Protein AF-A0A7S1FBL9-F1 (afdb_monomer_lite)

Secondary structure (DSSP, 8-state):
-----PPPHHHHHHHHHTSS---TT-----TTTS----SS-SEEEEEES-TTTHHHHHHHHTTEEEEEEE---HHHHHHHHHHHS----S-GGGS-GGGSPP-SEEEE----TTTSTTS---GGGSGGGGGGGGG-

InterPro domains:
  IPR001525 C-5 cytosine methyltransferase [PF00145] (43-135)
  IPR001525 C-5 cytosine methyltransferase [PS51679] (43-136)
  IPR001525 C-5 cytosine methyltransferase [TIGR00675] (45-134)
  IPR029063 S-adenosyl-L-methionine-dependent methyltransferase superfamily [G3DSA:3.40.50.150] (35-136)
  IPR029063 S-adenosyl-L-methionine-dependent methyltransferase superfamily [SSF53335] (40-135)
  IPR050750 Cytosine-specific C5-methyltransferase [PTHR46098] (42-135)

Structure (mmCIF, N/CA/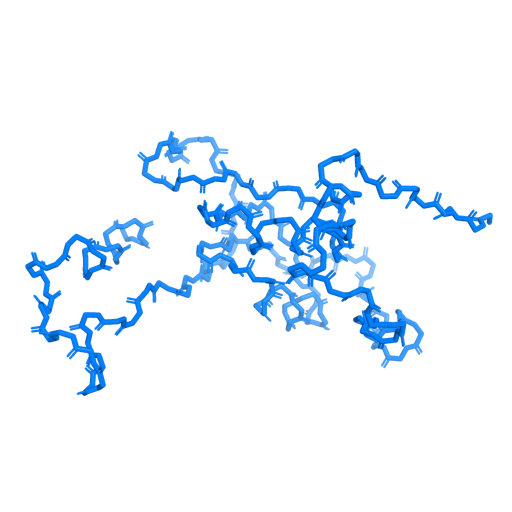C/O backbone):
data_AF-A0A7S1FBL9-F1
#
_entry.id   AF-A0A7S1FBL9-F1
#
loop_
_atom_site.group_PDB
_atom_site.id
_atom_site.type_symbol
_atom_site.label_atom_id
_atom_site.label_alt_id
_atom_site.label_comp_id
_atom_site.label_asym_id
_atom_site.label_entity_id
_atom_site.label_seq_id
_atom_site.pdbx_PDB_ins_code
_atom_site.Cartn_x
_atom_site.Cartn_y
_atom_site.Cartn_z
_atom_site.occupancy
_atom_site.B_iso_or_equiv
_atom_site.auth_seq_id
_atom_site.auth_comp_id
_atom_site.auth_asym_id
_atom_site.auth_atom_id
_atom_site.pdbx_PDB_model_num
ATOM 1 N N . MET A 1 1 ? -0.071 0.479 29.265 1.00 31.30 1 MET A N 1
ATOM 2 C CA . MET A 1 1 ? 1.125 -0.381 29.224 1.00 31.30 1 MET A CA 1
ATOM 3 C C . MET A 1 1 ? 1.834 -0.044 27.932 1.00 31.30 1 MET A C 1
ATOM 5 O O . MET A 1 1 ? 1.249 -0.247 26.878 1.00 31.30 1 MET A O 1
ATOM 9 N N . GLU A 1 2 ? 2.993 0.601 28.049 1.00 32.47 2 GLU A N 1
ATOM 10 C CA . GLU A 1 2 ? 3.899 0.945 26.949 1.00 32.47 2 GLU A CA 1
ATOM 11 C C . GLU A 1 2 ? 4.345 -0.368 26.287 1.00 32.47 2 GLU A C 1
ATOM 13 O O . GLU A 1 2 ? 4.992 -1.195 26.929 1.00 32.47 2 GLU A O 1
ATOM 18 N N . GLY A 1 3 ? 3.913 -0.617 25.054 1.00 32.19 3 GLY A N 1
ATOM 19 C CA . GLY A 1 3 ? 4.384 -1.751 24.269 1.00 32.19 3 GLY A CA 1
ATOM 20 C C . GLY A 1 3 ? 5.559 -1.304 23.419 1.00 32.19 3 GLY A C 1
ATOM 21 O O . GLY A 1 3 ? 5.348 -0.867 22.292 1.00 32.19 3 GLY A O 1
ATOM 22 N N . ASP A 1 4 ? 6.776 -1.390 23.959 1.00 44.50 4 ASP A N 1
ATOM 23 C CA . ASP A 1 4 ? 7.994 -1.387 23.148 1.00 44.50 4 ASP A CA 1
ATOM 24 C C . ASP A 1 4 ? 7.959 -2.643 22.274 1.00 44.50 4 ASP A C 1
ATOM 26 O O . ASP A 1 4 ? 8.315 -3.744 22.704 1.00 44.50 4 ASP A O 1
ATOM 30 N N . VAL A 1 5 ? 7.466 -2.497 21.047 1.00 46.12 5 VAL A N 1
ATOM 31 C CA . VAL A 1 5 ? 7.593 -3.546 20.040 1.00 46.12 5 VAL A CA 1
ATOM 32 C C . VAL A 1 5 ? 9.058 -3.534 19.621 1.00 46.12 5 VAL A C 1
ATOM 34 O O . VAL A 1 5 ? 9.497 -2.651 18.884 1.00 46.12 5 VAL A O 1
ATOM 37 N N . ALA A 1 6 ? 9.845 -4.456 20.178 1.00 45.00 6 ALA A N 1
ATOM 38 C CA . ALA A 1 6 ? 11.238 -4.622 19.791 1.00 45.00 6 ALA A CA 1
ATOM 39 C C . ALA A 1 6 ? 11.309 -4.810 18.262 1.00 45.00 6 ALA A C 1
ATOM 41 O O . ALA A 1 6 ? 10.542 -5.615 17.722 1.00 45.00 6 ALA A O 1
ATOM 42 N N . PRO A 1 7 ? 12.172 -4.064 17.549 1.00 56.03 7 PRO A N 1
ATOM 43 C CA . PRO A 1 7 ? 12.268 -4.185 16.104 1.00 56.03 7 PRO A CA 1
ATOM 44 C C . PRO A 1 7 ? 12.671 -5.611 15.714 1.00 56.03 7 PRO A C 1
ATOM 46 O O . PRO A 1 7 ? 13.481 -6.261 16.376 1.00 56.03 7 PRO A O 1
ATOM 49 N N . TRP A 1 8 ? 12.067 -6.096 14.632 1.00 50.97 8 TRP A N 1
ATOM 50 C CA . TRP A 1 8 ? 12.249 -7.448 14.113 1.00 50.97 8 TRP A CA 1
ATOM 51 C C . TRP A 1 8 ? 13.718 -7.699 13.723 1.00 50.97 8 TRP A C 1
ATOM 53 O O . TRP A 1 8 ? 14.405 -6.747 13.343 1.00 50.97 8 TRP A O 1
ATOM 63 N N . PRO A 1 9 ? 14.215 -8.951 13.747 1.00 60.12 9 PRO A N 1
ATOM 64 C CA . PRO A 1 9 ? 15.607 -9.274 13.409 1.00 60.12 9 PRO A CA 1
ATOM 65 C C . PRO A 1 9 ? 16.072 -8.738 12.044 1.00 60.12 9 PRO A C 1
ATOM 67 O O . PRO A 1 9 ? 17.233 -8.375 11.875 1.00 60.12 9 PRO A O 1
ATOM 70 N N . GLU A 1 10 ? 15.180 -8.670 11.061 1.00 55.91 10 GLU A N 1
ATOM 71 C CA . GLU A 1 10 ? 15.429 -8.141 9.719 1.00 55.91 10 GLU A CA 1
ATOM 72 C C . GLU A 1 10 ? 15.581 -6.616 9.717 1.00 55.91 10 GLU A C 1
ATOM 74 O O . GLU A 1 10 ? 16.440 -6.076 9.023 1.00 55.91 10 GLU A O 1
ATOM 79 N N . ILE A 1 11 ? 14.790 -5.926 10.538 1.00 60.12 11 ILE A N 1
ATOM 80 C CA . ILE A 1 11 ? 14.867 -4.474 10.731 1.00 60.12 11 ILE A CA 1
ATOM 81 C C . ILE A 1 11 ? 16.117 -4.133 11.535 1.00 60.12 11 ILE A C 1
ATOM 83 O O . ILE A 1 11 ? 16.813 -3.181 11.196 1.00 60.12 11 ILE A O 1
ATOM 87 N N . GLN A 1 12 ? 16.459 -4.949 12.535 1.00 67.06 12 GLN A N 1
ATOM 88 C CA . GLN A 1 12 ? 17.709 -4.810 13.272 1.00 67.06 12 GLN A CA 1
ATOM 89 C C . GLN A 1 12 ? 18.910 -4.939 12.329 1.00 67.06 12 GLN A C 1
ATOM 91 O O . GLN A 1 12 ? 19.786 -4.090 12.371 1.00 67.06 12 GLN A O 1
ATOM 96 N N . LYS A 1 13 ? 18.902 -5.891 11.384 1.00 64.88 13 LYS A N 1
ATOM 97 C CA . LYS A 1 13 ? 19.948 -5.986 10.347 1.00 64.88 13 LYS A CA 1
ATOM 98 C C . LYS A 1 13 ? 20.043 -4.729 9.473 1.00 64.88 13 LYS A C 1
ATOM 100 O O . LYS A 1 13 ? 21.150 -4.330 9.124 1.00 64.88 13 LYS A O 1
ATOM 105 N N . LEU A 1 14 ? 18.915 -4.108 9.118 1.00 53.62 14 LEU A N 1
ATOM 106 C CA . LEU A 1 14 ? 18.895 -2.857 8.346 1.00 53.62 14 LEU A CA 1
ATOM 107 C C . LEU A 1 14 ? 19.412 -1.666 9.168 1.00 53.62 14 LEU A C 1
ATOM 109 O O . LEU A 1 14 ? 20.194 -0.868 8.656 1.00 53.62 14 LEU A O 1
ATOM 113 N N . LEU A 1 15 ? 19.045 -1.579 10.448 1.00 57.09 15 LEU A N 1
ATOM 114 C CA . LEU A 1 15 ? 19.568 -0.575 11.379 1.00 57.09 15 LEU A CA 1
ATOM 115 C C . LEU A 1 15 ? 21.076 -0.762 11.622 1.00 57.09 15 LEU A C 1
ATOM 117 O O . LEU A 1 15 ? 21.829 0.209 11.610 1.00 57.09 15 LEU A O 1
ATOM 121 N N . ASP A 1 16 ? 21.524 -2.008 11.776 1.00 67.81 16 ASP A N 1
ATOM 122 C CA . ASP A 1 16 ? 22.925 -2.372 12.011 1.00 67.81 16 ASP A CA 1
ATOM 123 C C . ASP A 1 16 ? 23.802 -2.130 10.774 1.00 67.81 16 ASP A C 1
ATOM 125 O O . ASP A 1 16 ? 24.987 -1.826 10.906 1.00 67.81 16 ASP A O 1
ATOM 129 N N . SER A 1 17 ? 23.232 -2.246 9.568 1.00 64.50 17 SER A N 1
ATOM 130 C CA . SER A 1 17 ? 23.934 -1.970 8.305 1.00 64.50 17 SER A CA 1
ATOM 131 C C . SER A 1 17 ? 24.232 -0.483 8.080 1.00 64.50 17 SER A C 1
ATOM 133 O O . SER A 1 17 ? 25.095 -0.148 7.273 1.00 64.50 17 SER A O 1
ATOM 135 N N . GLY A 1 18 ? 23.535 0.412 8.791 1.00 48.38 18 GLY A N 1
ATOM 136 C CA . GLY A 1 18 ? 23.633 1.859 8.600 1.00 48.38 18 GLY A CA 1
ATOM 137 C C . GLY A 1 18 ? 22.902 2.389 7.360 1.00 48.38 18 GLY A C 1
ATOM 138 O O . GLY A 1 18 ? 22.838 3.605 7.184 1.00 48.38 18 GLY A O 1
ATOM 139 N N . ASP A 1 19 ? 22.306 1.514 6.544 1.00 42.09 19 ASP A N 1
ATOM 140 C CA . ASP A 1 19 ? 21.493 1.887 5.378 1.00 42.09 19 ASP A CA 1
ATOM 141 C C . ASP A 1 19 ? 20.197 2.613 5.786 1.00 42.09 19 ASP A C 1
ATOM 143 O O . ASP A 1 19 ? 19.636 3.396 5.018 1.00 42.09 19 ASP A O 1
ATOM 147 N N . VAL A 1 20 ? 19.725 2.374 7.015 1.00 44.53 20 VAL A N 1
ATOM 148 C CA . VAL A 1 20 ? 18.542 3.008 7.605 1.00 44.53 20 VAL A CA 1
ATOM 149 C C . VAL A 1 20 ? 18.891 3.508 9.004 1.00 44.53 20 VAL A C 1
ATOM 151 O O . VAL A 1 20 ? 19.438 2.775 9.820 1.00 44.53 20 VAL A O 1
ATOM 154 N N . THR A 1 21 ? 18.557 4.762 9.309 1.00 42.44 21 THR A N 1
ATOM 155 C CA . THR A 1 21 ? 18.727 5.336 10.652 1.00 42.44 21 THR A CA 1
ATOM 156 C C . THR A 1 21 ? 17.369 5.495 11.316 1.00 42.44 21 THR A C 1
ATOM 158 O O . THR A 1 21 ? 16.448 6.064 10.730 1.00 42.44 21 THR A O 1
ATOM 161 N N . TRP A 1 22 ? 17.243 5.052 12.567 1.00 49.78 22 TRP A N 1
ATOM 162 C CA . TRP A 1 22 ? 16.088 5.422 13.378 1.00 49.78 22 TRP A CA 1
ATOM 163 C C . TRP A 1 22 ? 16.160 6.931 13.668 1.00 49.78 22 TRP A C 1
ATOM 165 O O . TRP A 1 22 ? 17.089 7.385 14.326 1.00 49.78 22 TRP A O 1
ATOM 175 N N . VAL A 1 23 ? 15.210 7.712 13.147 1.00 48.53 23 VAL A N 1
ATOM 176 C CA . VAL A 1 23 ? 15.013 9.141 13.440 1.00 48.53 23 VAL A CA 1
ATOM 177 C C . VAL A 1 23 ? 14.017 9.318 14.594 1.00 48.53 23 VAL A C 1
ATOM 179 O O . VAL A 1 23 ? 12.815 9.396 14.332 1.00 48.53 23 VAL A O 1
ATOM 182 N N . PRO A 1 24 ? 14.455 9.442 15.862 1.00 37.94 24 PRO A N 1
ATOM 183 C CA . PRO A 1 24 ? 13.545 9.561 16.994 1.00 37.94 24 PRO A CA 1
ATOM 184 C C . PRO A 1 24 ? 12.629 10.769 16.788 1.00 37.94 24 PRO A C 1
ATOM 186 O O . PRO A 1 24 ? 13.082 11.910 16.828 1.00 37.94 24 PRO A O 1
ATOM 189 N N . GLY A 1 25 ? 11.342 10.528 16.533 1.00 42.59 25 GLY A N 1
ATOM 190 C CA . GLY A 1 25 ? 10.383 11.605 16.277 1.00 42.59 25 GLY A CA 1
ATOM 191 C C . GLY A 1 25 ? 9.812 11.700 14.863 1.00 42.59 25 GLY A C 1
ATOM 192 O O . GLY A 1 25 ? 8.925 12.532 14.682 1.00 42.59 25 GLY A O 1
ATOM 193 N N . LEU A 1 26 ? 10.159 10.815 13.914 1.00 42.78 26 LEU A N 1
ATOM 194 C CA . LEU A 1 26 ? 9.205 10.472 12.845 1.00 42.78 26 LEU A CA 1
ATOM 195 C C . LEU A 1 26 ? 8.080 9.632 13.468 1.00 42.78 26 LEU A C 1
ATOM 197 O O . LEU A 1 26 ? 7.961 8.430 13.274 1.00 42.78 26 LEU A O 1
ATOM 201 N N . ARG A 1 27 ? 7.307 10.279 14.337 1.00 40.56 27 ARG A N 1
ATOM 202 C CA . ARG A 1 27 ? 6.004 9.803 14.751 1.00 40.56 27 ARG A CA 1
ATOM 203 C C . ARG A 1 27 ? 5.063 10.382 13.711 1.00 40.56 27 ARG A C 1
ATOM 205 O O . ARG A 1 27 ? 4.960 11.607 13.613 1.00 40.56 27 ARG A O 1
ATOM 212 N N . VAL A 1 28 ? 4.334 9.528 12.999 1.00 44.53 28 VAL A N 1
ATOM 213 C CA . VAL A 1 28 ? 2.964 9.891 12.619 1.00 44.53 28 VAL A CA 1
ATOM 214 C C . VAL A 1 28 ? 2.371 10.593 13.845 1.00 44.53 28 VAL A C 1
ATOM 216 O O . VAL A 1 28 ? 2.515 10.030 14.940 1.00 44.53 28 VAL A O 1
ATOM 219 N N . PRO A 1 29 ? 1.884 11.847 13.740 1.00 36.31 29 PRO A N 1
ATOM 220 C CA . PRO A 1 29 ? 1.490 12.635 14.901 1.00 36.31 29 PRO A CA 1
ATOM 221 C C . PRO A 1 29 ? 0.729 11.739 15.872 1.00 36.31 29 PRO A C 1
ATOM 223 O O . PRO A 1 29 ? -0.211 11.064 15.450 1.00 36.31 29 PRO A O 1
ATOM 226 N N . ARG A 1 30 ? 1.192 11.660 17.139 1.00 39.84 30 ARG A N 1
ATOM 227 C CA . ARG A 1 30 ? 0.518 10.869 18.187 1.00 39.84 30 ARG A CA 1
ATOM 228 C C . ARG A 1 30 ? -0.979 11.106 18.010 1.00 39.84 30 ARG A C 1
ATOM 230 O O . ARG A 1 30 ? -1.362 12.261 17.833 1.00 39.84 30 ARG A O 1
ATOM 237 N N . GLN A 1 31 ? -1.804 10.065 18.104 1.00 44.19 31 GLN A N 1
ATOM 238 C CA . GLN A 1 31 ? -3.272 10.166 18.051 1.00 44.19 31 GLN A CA 1
ATOM 239 C C . GLN A 1 31 ? -3.847 11.330 18.892 1.00 44.19 31 GLN A C 1
ATOM 241 O O . GLN A 1 31 ? -4.942 11.786 18.624 1.00 44.19 31 GLN A O 1
ATOM 246 N N . SER A 1 32 ? -3.096 11.865 19.864 1.00 39.34 32 SER A N 1
ATOM 247 C CA . SER A 1 32 ? -3.404 13.089 20.614 1.00 39.34 32 SER A CA 1
ATOM 248 C C . SER A 1 32 ? -3.393 14.419 19.829 1.00 39.34 32 SER A C 1
ATOM 250 O O . SER A 1 32 ? -3.900 15.408 20.345 1.00 39.34 32 SER A O 1
ATOM 252 N N . SER A 1 33 ? -2.757 14.505 18.655 1.00 44.28 33 SER A N 1
ATOM 253 C CA . SER A 1 33 ? -2.697 15.715 17.803 1.00 44.28 33 SER A CA 1
ATOM 254 C C . SER A 1 33 ? -3.389 15.549 16.449 1.00 44.28 33 SER A C 1
ATOM 256 O O . SER A 1 33 ? -3.618 16.537 15.752 1.00 44.28 33 SER A O 1
ATOM 258 N N . LEU A 1 34 ? -3.728 14.316 16.080 1.00 45.38 34 LEU A N 1
ATOM 259 C CA . LEU A 1 34 ? -4.741 14.051 15.067 1.00 45.38 34 LEU A CA 1
ATOM 260 C C . LEU A 1 34 ? -6.103 14.162 15.759 1.00 45.38 34 LEU A C 1
ATOM 262 O O . LEU A 1 34 ? -6.220 13.841 16.939 1.00 45.38 34 LEU A O 1
ATOM 266 N N . LYS A 1 35 ? -7.134 14.661 15.070 1.00 41.81 35 LYS A N 1
ATOM 267 C CA . LYS A 1 35 ? -8.501 14.510 15.592 1.00 41.81 35 LYS A CA 1
ATOM 268 C C . LYS A 1 35 ? -8.726 13.021 15.861 1.00 41.81 35 LYS A C 1
ATOM 270 O O . LYS A 1 35 ? -8.254 12.210 15.067 1.00 41.81 35 LYS A O 1
ATOM 275 N N . GLU A 1 36 ? -9.392 12.688 16.970 1.00 50.25 36 GLU A N 1
ATOM 276 C CA . GLU A 1 36 ? -9.764 11.302 17.271 1.00 50.25 36 GLU A CA 1
ATOM 277 C C . GLU A 1 36 ? -10.320 10.655 16.001 1.00 50.25 36 GLU A C 1
ATOM 279 O O . GLU A 1 36 ? -11.237 11.203 15.380 1.00 50.25 36 GLU A O 1
ATOM 284 N N . VAL A 1 37 ? -9.721 9.530 15.596 1.00 48.97 37 VAL A N 1
ATOM 285 C CA . VAL A 1 37 ? -10.281 8.695 14.533 1.00 48.97 37 VAL A CA 1
ATOM 286 C C . VAL A 1 37 ? -11.713 8.391 14.972 1.00 48.97 37 VAL A C 1
ATOM 288 O O . VAL A 1 37 ? -11.891 7.918 16.101 1.00 48.97 37 VAL A O 1
ATOM 291 N N . PRO A 1 38 ? -12.736 8.719 14.162 1.00 50.78 38 PRO A N 1
ATOM 292 C CA . PRO A 1 38 ? -14.114 8.427 14.515 1.00 50.78 38 PRO A CA 1
ATOM 293 C C . PRO A 1 38 ? -14.217 6.968 14.959 1.00 50.78 38 PRO A C 1
ATOM 295 O O . PRO A 1 38 ? -13.674 6.086 14.300 1.00 50.78 38 PRO A O 1
ATOM 298 N N . ALA A 1 39 ? -14.916 6.702 16.066 1.00 56.16 39 ALA A N 1
ATOM 299 C CA . ALA A 1 39 ? -15.058 5.353 16.630 1.00 56.16 39 ALA A CA 1
ATOM 300 C C . ALA A 1 39 ? -15.689 4.330 15.657 1.00 56.16 39 ALA A C 1
ATOM 302 O O . ALA A 1 39 ? -15.771 3.144 15.966 1.00 56.16 39 ALA A O 1
ATOM 303 N N . GLN A 1 40 ? -16.144 4.796 14.493 1.00 59.44 40 GLN A N 1
ATOM 304 C CA . GLN A 1 40 ? -16.742 4.020 13.429 1.00 59.44 40 GLN A CA 1
ATOM 305 C C . GLN A 1 40 ? -16.175 4.510 12.092 1.00 59.44 40 GLN A C 1
ATOM 307 O O . GLN A 1 40 ? -16.282 5.699 11.775 1.00 59.44 40 GLN A O 1
ATOM 312 N N . SER A 1 41 ? -15.549 3.608 11.330 1.00 67.44 41 SER A N 1
ATOM 313 C CA . SER A 1 41 ? -15.032 3.932 10.000 1.00 67.44 41 SER A CA 1
ATOM 314 C C . SER A 1 41 ? -16.183 4.386 9.107 1.00 67.44 41 SER A C 1
ATOM 316 O O . SER A 1 41 ? -17.234 3.747 9.048 1.00 67.44 41 SER A O 1
ATOM 318 N N . SER A 1 42 ? -16.002 5.527 8.446 1.00 86.81 42 SER A N 1
ATOM 319 C CA . SER A 1 42 ? -17.013 6.082 7.537 1.00 86.81 42 SER A CA 1
ATOM 320 C C . SER A 1 42 ? -16.940 5.454 6.146 1.00 86.81 42 SER A C 1
ATOM 322 O O . SER A 1 42 ? -17.915 5.525 5.406 1.00 86.81 42 SER A O 1
ATOM 324 N N . PHE A 1 43 ? -15.792 4.863 5.808 1.00 93.75 43 PHE A N 1
ATOM 325 C CA . PHE A 1 43 ? -15.551 4.124 4.575 1.00 93.75 43 PHE A CA 1
ATOM 326 C C . PHE A 1 43 ? -14.351 3.178 4.752 1.00 93.75 43 PHE A C 1
ATOM 328 O O . PHE A 1 43 ? -13.480 3.426 5.598 1.00 93.75 43 PHE A O 1
ATOM 335 N N . SER A 1 44 ? -14.286 2.111 3.963 1.00 95.94 44 SER A N 1
ATOM 336 C CA . SER A 1 44 ? -13.100 1.262 3.817 1.00 95.94 44 SER A CA 1
ATOM 337 C C . SER A 1 44 ? -12.322 1.607 2.547 1.00 95.94 44 SER A C 1
ATOM 339 O O . SER A 1 44 ? -12.875 2.136 1.582 1.00 95.94 44 SER A O 1
ATOM 341 N N . PHE A 1 45 ? -11.019 1.331 2.533 1.00 96.06 45 PHE A N 1
ATOM 342 C CA . PHE A 1 45 ? -10.202 1.550 1.344 1.00 96.06 45 PHE A CA 1
ATOM 343 C C . PHE A 1 45 ? -9.154 0.464 1.110 1.00 96.06 45 PHE A C 1
ATOM 345 O O . PHE A 1 45 ? -8.690 -0.189 2.043 1.00 96.06 45 PHE A O 1
ATOM 352 N N . CYS A 1 46 ? -8.781 0.310 -0.155 1.00 95.50 46 CYS A N 1
ATOM 353 C CA . CYS A 1 46 ? -7.686 -0.523 -0.629 1.00 95.50 46 CYS A CA 1
ATOM 354 C C . CYS A 1 46 ? -6.573 0.384 -1.176 1.00 95.50 46 CYS A C 1
ATOM 356 O O . CYS A 1 46 ? -6.850 1.307 -1.945 1.00 95.50 46 CYS A O 1
ATOM 358 N N . GLU A 1 47 ? -5.330 0.151 -0.756 1.00 95.31 47 GLU A N 1
ATOM 359 C CA . GLU A 1 47 ? -4.160 0.963 -1.105 1.00 95.31 47 GLU A CA 1
ATOM 360 C C . GLU A 1 47 ? -3.135 0.149 -1.904 1.00 95.31 47 GLU A C 1
ATOM 362 O O . GLU A 1 47 ? -2.319 -0.600 -1.364 1.00 95.31 47 GLU A O 1
ATOM 367 N N . LEU A 1 48 ? -3.155 0.318 -3.223 1.00 94.88 48 LEU A N 1
ATOM 368 C CA . LEU A 1 48 ? -2.184 -0.279 -4.131 1.00 94.88 48 LEU A CA 1
ATOM 369 C C . LEU A 1 48 ? -0.970 0.637 -4.297 1.00 94.88 48 LEU A C 1
ATOM 371 O O . LEU A 1 48 ? -1.105 1.864 -4.376 1.00 94.88 48 LEU A O 1
ATOM 375 N N . PHE A 1 49 ? 0.216 0.038 -4.423 1.00 94.25 49 PHE A N 1
ATOM 376 C CA . PHE A 1 49 ? 1.484 0.776 -4.488 1.00 94.25 49 PHE A CA 1
ATOM 377 C C . PHE A 1 49 ? 1.643 1.686 -3.260 1.00 94.25 49 PHE A C 1
ATOM 379 O O . PHE A 1 49 ? 1.860 2.896 -3.376 1.00 94.25 49 PHE A O 1
ATOM 386 N N . ALA A 1 50 ? 1.439 1.100 -2.077 1.00 93.69 50 ALA A N 1
ATOM 387 C CA . ALA A 1 50 ? 1.290 1.823 -0.818 1.00 93.69 50 ALA A CA 1
ATOM 388 C C . ALA A 1 50 ? 2.538 2.632 -0.434 1.00 93.69 50 ALA A C 1
ATOM 390 O O . ALA A 1 50 ? 2.454 3.622 0.303 1.00 93.69 50 ALA A O 1
ATOM 391 N N . GLY A 1 51 ? 3.714 2.239 -0.927 1.00 93.50 51 GLY A N 1
ATOM 392 C CA . GLY A 1 51 ? 4.986 2.823 -0.550 1.00 93.50 51 GLY A CA 1
ATOM 393 C C . GLY A 1 51 ? 5.151 2.783 0.966 1.00 93.50 51 GLY A C 1
ATOM 394 O O . GLY A 1 51 ? 5.084 1.733 1.598 1.00 93.50 51 GLY A O 1
ATOM 395 N N . ILE A 1 52 ? 5.344 3.958 1.563 1.00 92.44 52 ILE A N 1
ATOM 396 C CA . ILE A 1 52 ? 5.459 4.123 3.019 1.00 92.44 52 ILE A CA 1
ATOM 397 C C . ILE A 1 52 ? 4.123 4.484 3.703 1.00 92.44 52 ILE A C 1
ATOM 399 O O . ILE A 1 52 ? 4.125 4.828 4.882 1.00 92.44 52 ILE A O 1
ATOM 403 N N . GLY A 1 53 ? 3.001 4.443 2.973 1.00 92.25 53 GLY A N 1
ATOM 404 C CA . GLY A 1 53 ? 1.639 4.675 3.478 1.00 92.25 53 GLY A CA 1
ATOM 405 C C . GLY A 1 53 ? 1.208 6.138 3.500 1.00 92.25 53 GLY A C 1
ATOM 406 O O . GLY A 1 53 ? 0.606 6.618 4.459 1.00 92.25 53 GLY A O 1
ATOM 407 N N . GLY A 1 54 ? 1.538 6.884 2.445 1.00 91.25 54 GLY A N 1
ATOM 408 C CA . GLY A 1 54 ? 1.151 8.291 2.327 1.00 91.25 54 GLY A CA 1
ATOM 409 C C . GLY A 1 54 ? -0.366 8.497 2.231 1.00 91.25 54 GLY A C 1
ATOM 410 O O . GLY A 1 54 ? -0.887 9.420 2.864 1.00 91.25 54 GLY A O 1
ATOM 411 N N . PHE A 1 55 ? -1.083 7.644 1.483 1.00 93.06 55 PHE A N 1
ATOM 412 C CA . PHE A 1 55 ? -2.545 7.730 1.406 1.00 93.06 55 PHE A CA 1
ATOM 413 C C . PHE A 1 55 ? -3.183 7.286 2.719 1.00 93.06 55 PHE A C 1
ATOM 415 O O . PHE A 1 55 ? -4.046 8.014 3.215 1.00 93.06 55 PHE A O 1
ATOM 422 N N . ARG A 1 56 ? -2.709 6.180 3.319 1.00 92.62 56 ARG A N 1
ATOM 423 C CA . ARG A 1 56 ? -3.134 5.714 4.653 1.00 92.62 56 ARG A CA 1
ATOM 424 C C . ARG A 1 56 ? -3.192 6.847 5.671 1.00 92.62 56 ARG A C 1
ATOM 426 O O . ARG A 1 56 ? -4.237 7.071 6.273 1.00 92.62 56 ARG A O 1
ATOM 433 N N . LEU A 1 57 ? -2.116 7.630 5.791 1.00 88.62 57 LEU A N 1
ATOM 434 C CA . LEU A 1 57 ? -2.051 8.762 6.725 1.00 88.62 57 LEU A CA 1
ATOM 435 C C . LEU A 1 57 ? -3.162 9.793 6.521 1.00 88.62 57 LEU A C 1
ATOM 437 O O . LEU A 1 57 ? -3.721 10.299 7.492 1.00 88.62 57 LEU A O 1
ATOM 441 N N . GLY A 1 58 ? -3.460 10.141 5.270 1.00 85.19 58 GLY A N 1
ATOM 442 C CA . GLY A 1 58 ? -4.515 11.100 4.960 1.00 85.19 58 GLY A CA 1
ATOM 443 C C . GLY A 1 58 ? -5.908 10.525 5.210 1.00 85.19 58 GLY A C 1
ATOM 444 O O . GLY A 1 58 ? -6.754 11.195 5.800 1.00 85.19 58 GLY A O 1
ATOM 445 N N . LEU A 1 59 ? -6.138 9.285 4.776 1.00 88.88 59 LEU A N 1
ATOM 446 C CA . LEU A 1 59 ? -7.446 8.634 4.831 1.00 88.88 59 LEU A CA 1
ATOM 447 C C . LEU A 1 59 ? -7.842 8.235 6.254 1.00 88.88 59 LEU A C 1
ATOM 449 O O . LEU A 1 59 ? -9.001 8.424 6.619 1.00 88.88 59 LEU A O 1
ATOM 453 N N . ASP A 1 60 ? -6.898 7.796 7.087 1.00 85.56 60 ASP A N 1
ATOM 454 C CA . ASP A 1 60 ? -7.161 7.478 8.496 1.00 85.56 60 ASP A CA 1
ATOM 455 C C . ASP A 1 60 ? -7.694 8.698 9.260 1.00 85.56 60 ASP A C 1
ATOM 457 O O . ASP A 1 60 ? -8.656 8.602 10.023 1.00 85.56 60 ASP A O 1
ATOM 461 N N . VAL A 1 61 ? -7.129 9.884 9.003 1.00 83.69 61 VAL A N 1
ATOM 462 C CA . VAL A 1 61 ? -7.581 11.149 9.614 1.00 83.69 61 VAL A CA 1
ATOM 463 C C . VAL A 1 61 ? -8.989 11.542 9.152 1.00 83.69 61 VAL A C 1
ATOM 465 O O . VAL A 1 61 ? -9.702 12.249 9.866 1.00 83.69 61 VAL A O 1
ATOM 468 N N . LEU A 1 62 ? -9.408 11.076 7.976 1.00 85.69 62 LEU A N 1
ATOM 469 C CA . LEU A 1 62 ? -10.754 11.277 7.436 1.00 85.69 62 LEU A CA 1
ATOM 470 C C . LEU A 1 62 ? -11.750 10.197 7.896 1.00 85.69 62 LEU A C 1
ATOM 472 O O . LEU A 1 62 ? -12.911 10.239 7.491 1.00 85.69 62 LEU A O 1
ATOM 476 N N . GLY A 1 63 ? -11.328 9.260 8.753 1.00 85.31 63 GLY A N 1
ATOM 477 C CA . GLY A 1 63 ? -12.161 8.155 9.233 1.00 85.31 63 GLY A CA 1
ATOM 478 C C . GLY A 1 63 ? -12.242 6.971 8.269 1.00 85.31 63 GLY A C 1
ATOM 479 O O . GLY A 1 63 ? -13.200 6.199 8.343 1.00 85.31 63 GLY A O 1
ATOM 480 N N . GLY A 1 64 ? -11.272 6.843 7.363 1.00 90.12 64 GLY A N 1
ATOM 481 C CA . GLY A 1 64 ? -11.104 5.680 6.504 1.00 90.12 64 GLY A CA 1
ATOM 482 C C . GLY A 1 64 ? -10.479 4.501 7.247 1.00 90.12 64 GLY A C 1
ATOM 483 O O . GLY A 1 64 ? -9.720 4.676 8.199 1.00 90.12 64 GLY A O 1
ATOM 484 N N . HIS A 1 65 ? -10.779 3.290 6.787 1.00 92.06 65 HIS A N 1
ATOM 485 C CA . HIS A 1 65 ? -10.146 2.064 7.264 1.00 92.06 65 HIS A CA 1
ATOM 486 C C . HIS A 1 65 ? -9.556 1.270 6.094 1.00 92.06 65 HIS A C 1
ATOM 488 O O . HIS A 1 65 ? -10.293 0.745 5.264 1.00 92.06 65 HIS A O 1
ATOM 494 N N . CYS A 1 66 ? -8.229 1.189 6.023 1.00 94.06 66 CYS A N 1
ATOM 495 C CA . CYS A 1 66 ? -7.522 0.319 5.093 1.00 94.06 66 CYS A CA 1
ATOM 496 C C . CYS A 1 66 ? -7.875 -1.132 5.399 1.00 94.06 66 CYS A C 1
ATOM 498 O O . CYS A 1 66 ? -7.662 -1.591 6.522 1.00 94.06 66 CYS A O 1
ATOM 500 N N . VAL A 1 67 ? -8.418 -1.820 4.401 1.00 95.06 67 VAL A N 1
ATOM 501 C CA . VAL A 1 67 ? -8.725 -3.255 4.450 1.00 95.06 67 VAL A CA 1
ATOM 502 C C . VAL A 1 67 ? -7.708 -4.082 3.668 1.00 95.06 67 VAL A C 1
ATOM 504 O O . VAL A 1 67 ? -7.631 -5.293 3.857 1.00 95.06 67 VAL A O 1
ATOM 507 N N . PHE A 1 68 ? -6.922 -3.437 2.803 1.00 95.44 68 PHE A N 1
ATOM 508 C CA . PHE A 1 68 ? -5.883 -4.074 2.006 1.00 95.44 68 PHE A CA 1
ATOM 509 C C . PHE A 1 68 ? -4.827 -3.057 1.579 1.00 95.44 68 PHE A C 1
ATOM 511 O O . PHE A 1 68 ? -5.168 -1.962 1.133 1.00 95.44 68 PHE A O 1
ATOM 518 N N . ALA A 1 69 ? -3.554 -3.442 1.649 1.00 95.88 69 ALA A N 1
ATOM 519 C CA . ALA A 1 69 ? -2.449 -2.669 1.099 1.00 95.88 69 ALA A CA 1
ATOM 520 C C . ALA A 1 69 ? -1.473 -3.582 0.349 1.00 95.88 69 ALA A C 1
ATOM 522 O O . ALA A 1 69 ? -1.179 -4.683 0.814 1.00 95.88 69 ALA A O 1
ATOM 523 N N . SER A 1 70 ? -0.918 -3.112 -0.769 1.00 95.69 70 SER A N 1
ATOM 524 C CA . SER A 1 70 ? 0.114 -3.821 -1.540 1.00 95.69 70 SER A CA 1
ATOM 525 C C . SER A 1 70 ? 1.320 -2.919 -1.800 1.00 95.69 70 SER A C 1
ATOM 527 O O . SER A 1 70 ? 1.180 -1.766 -2.209 1.00 95.69 70 SER A O 1
ATOM 529 N N . GLU A 1 71 ? 2.514 -3.459 -1.552 1.00 94.81 71 GLU A N 1
ATOM 530 C CA . GLU A 1 71 ? 3.796 -2.808 -1.813 1.00 94.81 71 GLU A CA 1
ATOM 531 C C . GLU A 1 71 ? 4.86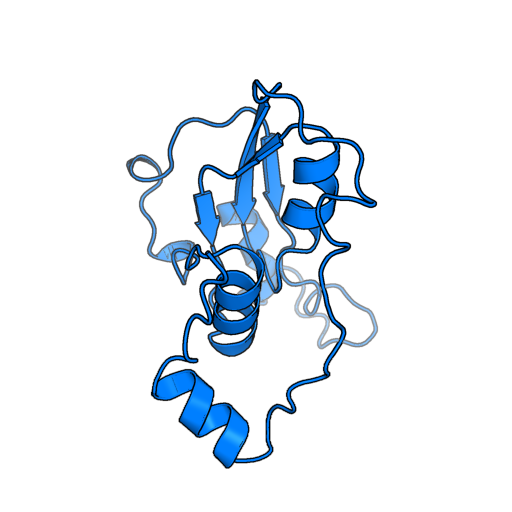9 -3.872 -2.065 1.00 94.81 71 GLU A C 1
ATOM 533 O O . GLU A 1 71 ? 5.076 -4.757 -1.234 1.00 94.81 71 GLU A O 1
ATOM 538 N N . ILE A 1 72 ? 5.556 -3.772 -3.203 1.00 93.25 72 ILE A N 1
ATOM 539 C CA . ILE A 1 72 ? 6.561 -4.746 -3.649 1.00 93.25 72 ILE A CA 1
ATOM 540 C C . ILE A 1 72 ? 7.961 -4.436 -3.099 1.00 93.25 72 ILE A C 1
ATOM 542 O O . ILE A 1 72 ? 8.771 -5.344 -2.892 1.00 93.25 72 ILE A O 1
ATOM 546 N N . ASP A 1 73 ? 8.279 -3.163 -2.849 1.00 91.19 73 ASP A N 1
ATOM 547 C CA . ASP A 1 73 ? 9.564 -2.769 -2.292 1.00 91.19 73 ASP A CA 1
ATOM 548 C C . ASP A 1 73 ? 9.632 -3.114 -0.802 1.00 91.19 73 ASP A C 1
ATOM 550 O O . ASP A 1 73 ? 8.936 -2.560 0.049 1.00 91.19 73 ASP A O 1
ATOM 554 N N . LYS A 1 74 ? 10.550 -4.021 -0.470 1.00 89.62 74 LYS A N 1
ATOM 555 C CA . LYS A 1 74 ? 10.749 -4.520 0.895 1.00 89.62 74 LYS A CA 1
ATOM 556 C C . LYS A 1 74 ? 11.064 -3.425 1.924 1.00 89.62 74 LYS A C 1
ATOM 558 O O . LYS A 1 74 ? 10.751 -3.601 3.099 1.00 89.62 74 LYS A O 1
ATOM 563 N N . HIS A 1 75 ? 11.716 -2.328 1.527 1.00 86.19 75 HIS A N 1
ATOM 564 C CA . HIS A 1 75 ? 12.091 -1.257 2.453 1.00 86.19 75 HIS A CA 1
ATOM 565 C C . HIS A 1 75 ? 10.898 -0.338 2.728 1.00 86.19 75 HIS A C 1
ATOM 567 O O . HIS A 1 75 ? 10.658 0.042 3.879 1.00 86.19 75 HIS A O 1
ATOM 573 N N . ALA A 1 76 ? 10.124 -0.032 1.688 1.00 88.25 76 ALA A N 1
ATOM 574 C CA . ALA A 1 76 ? 8.866 0.684 1.792 1.00 88.25 76 ALA A CA 1
ATOM 575 C C . ALA A 1 76 ? 7.848 -0.114 2.621 1.00 88.25 76 ALA A C 1
ATOM 577 O O . ALA A 1 76 ? 7.347 0.409 3.614 1.00 88.25 76 ALA A O 1
ATOM 578 N N . ALA A 1 77 ? 7.665 -1.405 2.324 1.00 87.31 77 ALA A N 1
ATOM 579 C CA . ALA A 1 77 ? 6.794 -2.305 3.077 1.00 87.31 77 ALA A CA 1
ATOM 580 C C . ALA A 1 77 ? 7.207 -2.433 4.554 1.00 87.31 77 ALA A C 1
ATOM 582 O O . ALA A 1 77 ? 6.356 -2.379 5.440 1.00 87.31 77 ALA A O 1
ATOM 583 N N . ALA A 1 78 ? 8.510 -2.533 4.850 1.00 83.19 78 ALA A N 1
ATOM 584 C CA . ALA A 1 78 ? 8.997 -2.532 6.231 1.00 83.19 78 ALA A CA 1
ATOM 585 C C . ALA A 1 78 ? 8.683 -1.209 6.948 1.00 83.19 78 ALA A C 1
ATOM 587 O O . ALA A 1 78 ? 8.269 -1.210 8.107 1.00 83.19 78 ALA A O 1
ATOM 588 N N . THR A 1 79 ? 8.842 -0.078 6.258 1.00 85.06 79 THR A N 1
ATOM 589 C CA . THR A 1 79 ? 8.483 1.241 6.796 1.00 85.06 79 THR A CA 1
ATOM 590 C C . THR A 1 79 ? 6.976 1.354 7.028 1.00 85.06 79 THR A C 1
ATOM 592 O O . THR A 1 79 ? 6.559 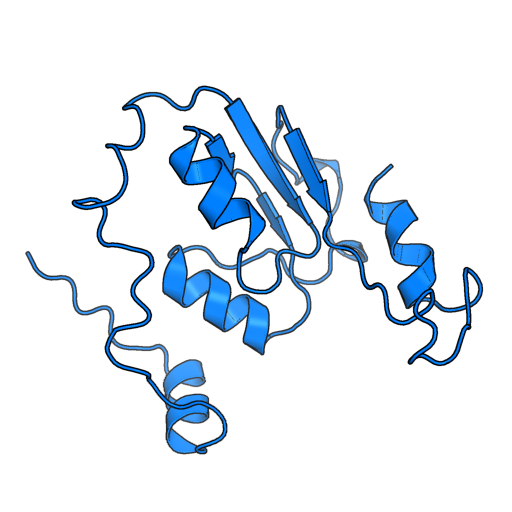1.859 8.068 1.00 85.06 79 THR A O 1
ATOM 595 N N . TYR A 1 80 ? 6.156 0.852 6.105 1.00 88.94 80 TYR A N 1
ATOM 596 C CA . TYR A 1 80 ? 4.703 0.791 6.243 1.00 88.94 80 TYR A CA 1
ATOM 597 C C . TYR A 1 80 ? 4.313 -0.027 7.487 1.00 88.94 80 TYR A C 1
ATOM 599 O O . TYR A 1 80 ? 3.635 0.483 8.379 1.00 88.94 80 TYR A O 1
ATOM 607 N N . ALA A 1 81 ? 4.841 -1.247 7.619 1.00 84.62 81 ALA A N 1
ATOM 608 C CA . ALA A 1 81 ? 4.572 -2.125 8.757 1.00 84.62 81 ALA A CA 1
ATOM 609 C C . ALA A 1 81 ? 4.994 -1.516 10.100 1.00 84.62 81 ALA A C 1
ATOM 611 O O . ALA A 1 81 ? 4.277 -1.641 11.091 1.00 84.62 81 ALA A O 1
ATOM 612 N N . LEU A 1 82 ? 6.120 -0.798 10.135 1.00 82.56 82 LEU A N 1
ATOM 613 C CA . LEU A 1 82 ? 6.565 -0.079 11.330 1.00 82.56 82 LEU A CA 1
ATOM 614 C C . LEU A 1 82 ? 5.597 1.032 11.762 1.00 82.56 82 LEU A C 1
ATOM 616 O O . LEU A 1 82 ? 5.465 1.284 12.958 1.00 82.56 82 LEU A O 1
ATOM 620 N N . ASN A 1 83 ? 4.939 1.706 10.815 1.00 82.06 83 ASN A N 1
ATOM 621 C CA . ASN A 1 83 ? 4.041 2.821 11.118 1.00 82.06 83 ASN A CA 1
ATOM 622 C C . ASN A 1 83 ? 2.609 2.373 11.442 1.00 82.06 83 ASN A C 1
ATOM 624 O O . ASN A 1 83 ? 1.966 3.005 12.281 1.00 82.06 83 ASN A O 1
ATOM 628 N N . PHE A 1 84 ? 2.119 1.303 10.808 1.00 85.50 84 PHE A N 1
ATOM 629 C CA . PHE A 1 84 ? 0.710 0.891 10.899 1.00 85.50 84 PHE A CA 1
ATOM 630 C C . PHE A 1 84 ? 0.489 -0.457 11.595 1.00 85.50 84 PHE A C 1
ATOM 632 O O . PHE A 1 84 ? -0.644 -0.790 11.918 1.00 85.50 84 PHE A O 1
ATOM 639 N N . GLY A 1 85 ? 1.549 -1.227 11.867 1.00 82.31 85 GLY A N 1
ATOM 640 C CA . GLY A 1 85 ? 1.442 -2.560 12.472 1.00 82.31 85 GLY A CA 1
ATOM 641 C C . GLY A 1 85 ? 0.915 -3.641 11.522 1.00 82.31 85 GLY A C 1
ATOM 642 O O . GLY A 1 85 ? 0.633 -4.751 11.966 1.00 82.31 85 GLY A O 1
ATOM 643 N N . GLU A 1 86 ? 0.799 -3.330 10.230 1.00 85.19 86 GLU A N 1
ATOM 644 C CA . GLU A 1 86 ? 0.263 -4.199 9.180 1.00 85.19 86 GLU A CA 1
ATOM 645 C C . GLU A 1 86 ? 1.286 -4.332 8.047 1.00 85.19 86 GLU A C 1
ATOM 647 O O . GLU A 1 86 ? 1.827 -3.332 7.577 1.00 85.19 86 GLU A O 1
ATOM 652 N N . THR A 1 87 ? 1.558 -5.555 7.594 1.00 89.50 87 THR A N 1
ATOM 653 C CA . THR A 1 87 ? 2.479 -5.800 6.475 1.00 89.50 87 THR A CA 1
ATOM 654 C C . THR A 1 87 ? 1.701 -5.816 5.157 1.00 89.50 87 THR A C 1
ATOM 656 O O . THR A 1 87 ? 0.765 -6.609 5.047 1.00 89.50 87 THR A O 1
ATOM 659 N N . PRO A 1 88 ? 2.075 -4.999 4.152 1.00 93.75 88 PRO A N 1
ATOM 660 C CA . PRO A 1 88 ? 1.456 -5.048 2.827 1.00 93.75 88 PRO A CA 1
ATOM 661 C C . PRO A 1 88 ? 1.616 -6.412 2.140 1.00 93.75 88 PRO A C 1
ATOM 663 O O . PRO A 1 88 ? 2.574 -7.140 2.397 1.00 93.75 88 PRO A O 1
ATOM 666 N N . ALA A 1 89 ? 0.710 -6.724 1.215 1.00 93.56 89 ALA A N 1
ATOM 667 C CA . ALA A 1 89 ? 0.591 -8.025 0.555 1.00 93.56 89 ALA A CA 1
ATOM 668 C C . ALA A 1 89 ? 1.733 -8.384 -0.421 1.00 93.56 89 ALA A C 1
ATOM 670 O O . ALA A 1 89 ? 1.795 -9.520 -0.881 1.00 93.56 89 ALA A O 1
ATOM 671 N N . GLY A 1 90 ? 2.656 -7.464 -0.722 1.00 92.94 90 GLY A N 1
ATOM 672 C CA . GLY A 1 90 ? 3.725 -7.696 -1.699 1.00 92.94 90 GLY A CA 1
ATOM 673 C C . GLY A 1 90 ? 3.328 -7.309 -3.124 1.00 92.94 90 GLY A C 1
ATOM 674 O O . GLY A 1 90 ? 2.662 -6.290 -3.321 1.00 92.94 90 GLY A O 1
ATOM 675 N N . ASP A 1 91 ? 3.772 -8.095 -4.110 1.00 91.88 91 ASP A N 1
ATOM 676 C CA . ASP A 1 91 ? 3.500 -7.870 -5.535 1.00 91.88 91 ASP A CA 1
ATOM 677 C C . ASP A 1 91 ? 2.002 -8.027 -5.842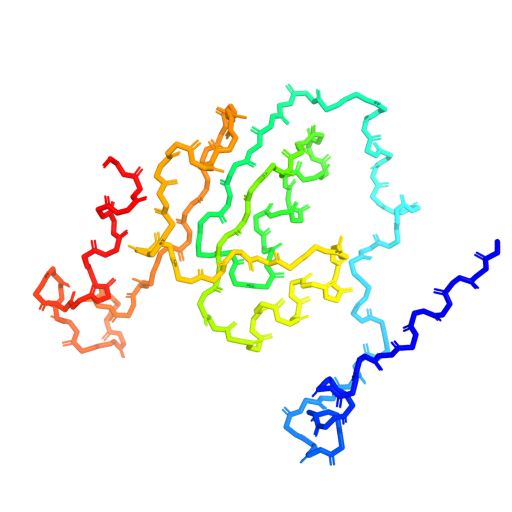 1.00 91.88 91 ASP A C 1
ATOM 679 O O . ASP A 1 91 ? 1.429 -9.109 -5.698 1.00 91.88 91 ASP A O 1
ATOM 683 N N . ILE A 1 92 ? 1.362 -6.938 -6.278 1.00 91.62 92 ILE A N 1
ATOM 684 C CA . ILE A 1 92 ? -0.068 -6.939 -6.606 1.00 91.62 92 ILE A CA 1
ATOM 685 C C . ILE A 1 92 ? -0.405 -7.895 -7.757 1.00 91.62 92 ILE A C 1
ATOM 687 O O . ILE A 1 92 ? -1.491 -8.458 -7.767 1.00 91.62 92 ILE A O 1
ATOM 691 N N . THR A 1 93 ? 0.533 -8.145 -8.677 1.00 89.38 93 THR A N 1
ATOM 692 C CA . THR A 1 93 ? 0.309 -9.036 -9.830 1.00 89.38 93 THR A CA 1
ATOM 693 C C . THR A 1 93 ? 0.220 -10.513 -9.434 1.00 89.38 93 THR A C 1
ATOM 695 O O . THR A 1 93 ? -0.249 -11.344 -10.213 1.00 89.38 93 THR A O 1
ATOM 698 N N . GLU A 1 94 ? 0.657 -10.848 -8.216 1.00 90.06 94 GLU A N 1
ATOM 699 C CA . GLU A 1 94 ? 0.555 -12.186 -7.628 1.00 90.06 94 GLU A CA 1
ATOM 700 C C . GLU A 1 94 ? -0.665 -12.331 -6.702 1.00 90.06 94 GLU A C 1
ATOM 702 O O . GLU A 1 94 ? -0.971 -13.437 -6.250 1.00 90.06 94 GLU A O 1
ATOM 707 N N . CYS A 1 95 ? -1.376 -11.235 -6.421 1.00 87.06 95 CYS A N 1
ATOM 708 C CA . CYS A 1 95 ? -2.571 -11.237 -5.586 1.00 87.06 95 CYS A CA 1
ATOM 709 C C . CYS A 1 95 ? -3.801 -11.543 -6.441 1.00 87.06 95 CYS A C 1
ATOM 711 O O . CYS A 1 95 ? -4.044 -10.894 -7.457 1.00 87.06 95 CYS A O 1
ATOM 713 N N . ALA A 1 96 ? -4.612 -12.514 -6.024 1.00 87.81 96 ALA A N 1
ATOM 714 C CA . ALA A 1 96 ? -5.855 -12.782 -6.723 1.00 87.81 96 ALA A CA 1
ATOM 715 C C . ALA A 1 96 ? -6.933 -11.778 -6.293 1.00 87.81 96 ALA A C 1
ATOM 717 O O . ALA A 1 96 ? -7.097 -11.510 -5.106 1.00 87.81 96 ALA A O 1
ATOM 718 N N . GLU A 1 97 ? -7.694 -11.252 -7.252 1.00 85.69 97 GLU A N 1
ATOM 719 C CA . GLU A 1 97 ? -8.720 -10.228 -7.005 1.00 85.69 97 GLU A CA 1
ATOM 720 C C . GLU A 1 97 ? -9.726 -10.658 -5.924 1.00 85.69 97 GLU A C 1
ATOM 722 O O . GLU A 1 97 ? -10.098 -9.862 -5.068 1.00 85.69 97 GLU A O 1
ATOM 727 N N . GLN A 1 98 ? -10.098 -11.943 -5.894 1.00 87.81 98 GLN A N 1
ATOM 728 C CA . GLN A 1 98 ? -11.020 -12.483 -4.889 1.00 87.81 98 GLN A CA 1
ATOM 729 C C . GLN A 1 98 ? -10.478 -12.493 -3.449 1.00 87.81 98 GLN A C 1
ATOM 731 O O . GLN A 1 98 ? -11.258 -12.690 -2.518 1.00 87.81 98 GLN A O 1
ATOM 736 N N . ASP A 1 99 ? -9.165 -12.338 -3.266 1.00 87.25 99 ASP A N 1
ATOM 737 C CA . ASP A 1 99 ? -8.529 -12.289 -1.947 1.00 87.25 99 ASP A CA 1
ATOM 738 C C . ASP A 1 99 ? -8.492 -10.852 -1.390 1.00 87.25 99 ASP A C 1
ATOM 740 O O . ASP A 1 99 ? -8.154 -10.651 -0.220 1.00 87.25 99 ASP A O 1
ATOM 744 N N . ILE A 1 100 ? -8.862 -9.852 -2.202 1.00 91.00 100 ILE A N 1
ATOM 745 C CA . ILE A 1 100 ? -8.970 -8.451 -1.792 1.00 91.00 100 ILE A CA 1
ATOM 746 C C . ILE A 1 100 ? -10.360 -8.236 -1.161 1.00 91.00 100 ILE A C 1
ATOM 748 O O . ILE A 1 100 ? -11.371 -8.440 -1.835 1.00 91.00 100 ILE A O 1
ATOM 752 N N . PRO A 1 101 ? -10.452 -7.831 0.122 1.00 93.25 101 PRO A N 1
ATOM 753 C CA . PRO A 1 101 ? -11.733 -7.542 0.764 1.00 93.25 101 PRO A CA 1
ATOM 754 C C . PRO A 1 101 ? -12.489 -6.402 0.076 1.00 93.25 101 PRO A C 1
ATOM 756 O O . PRO A 1 101 ? -11.866 -5.491 -0.462 1.00 93.25 101 PRO A O 1
ATOM 759 N N . ASP A 1 102 ? -13.819 -6.395 0.186 1.00 94.00 102 ASP A N 1
ATOM 760 C CA . ASP A 1 102 ? -14.649 -5.295 -0.316 1.00 94.00 102 ASP A CA 1
ATOM 761 C C . ASP A 1 102 ? -14.215 -3.935 0.270 1.00 94.00 102 ASP A C 1
ATOM 763 O O . ASP A 1 102 ? -13.987 -3.789 1.479 1.00 94.00 102 ASP A O 1
ATOM 767 N N . PHE A 1 103 ? -14.148 -2.914 -0.588 1.00 94.69 103 PHE A N 1
ATOM 768 C CA . PHE A 1 103 ? -13.759 -1.555 -0.216 1.00 94.69 103 PHE A CA 1
ATOM 769 C C . PHE A 1 103 ? -14.617 -0.484 -0.901 1.00 94.69 103 PHE A C 1
ATOM 771 O O . PHE A 1 103 ? -15.137 -0.691 -1.996 1.00 94.69 103 PHE A O 1
ATOM 778 N N . ASP A 1 104 ? -14.719 0.694 -0.280 1.00 95.31 104 ASP A N 1
ATOM 779 C CA . ASP A 1 104 ? -15.439 1.846 -0.844 1.00 95.31 104 ASP A CA 1
ATOM 780 C C . ASP A 1 104 ? -14.546 2.725 -1.740 1.00 95.31 104 ASP A C 1
ATOM 782 O O . ASP A 1 104 ? -15.032 3.418 -2.637 1.00 95.31 104 ASP A O 1
ATOM 786 N N . LEU A 1 105 ? -13.234 2.733 -1.479 1.00 94.38 105 LEU A N 1
ATOM 787 C CA . LEU A 1 105 ? -12.250 3.573 -2.163 1.00 94.38 105 LEU A CA 1
ATOM 788 C C . LEU A 1 105 ? -10.996 2.776 -2.545 1.00 94.38 105 LEU A C 1
ATOM 790 O O . LEU A 1 105 ? -10.409 2.099 -1.707 1.00 94.38 105 LEU A O 1
ATOM 794 N N . LEU A 1 106 ? -10.534 2.931 -3.785 1.00 94.50 106 LEU A N 1
ATOM 795 C CA . LEU A 1 106 ? -9.227 2.452 -4.238 1.00 94.50 106 LEU A CA 1
ATOM 796 C C . LEU A 1 106 ? -8.253 3.632 -4.334 1.00 94.50 106 LEU A C 1
ATOM 798 O O . LEU A 1 106 ? -8.552 4.634 -4.990 1.00 94.50 106 LEU A O 1
ATOM 802 N N . THR A 1 107 ? -7.070 3.509 -3.740 1.00 94.00 107 THR A N 1
ATOM 803 C CA . THR A 1 107 ? -5.931 4.391 -4.017 1.00 94.00 107 THR A CA 1
ATOM 804 C C . THR A 1 107 ? -4.833 3.611 -4.727 1.00 94.00 107 THR A C 1
ATOM 806 O O . THR A 1 107 ? -4.575 2.453 -4.419 1.00 94.00 107 THR A O 1
ATOM 809 N N . ALA A 1 108 ? -4.189 4.243 -5.710 1.00 90.12 108 ALA A N 1
ATOM 810 C CA . ALA A 1 108 ? -3.108 3.625 -6.468 1.00 90.12 108 ALA A CA 1
ATOM 811 C C . ALA A 1 108 ? -2.025 4.658 -6.799 1.00 90.12 108 ALA A C 1
ATOM 813 O O . ALA A 1 108 ? -2.180 5.483 -7.702 1.00 90.12 108 ALA A O 1
ATOM 814 N N . GLY A 1 109 ? -0.914 4.610 -6.064 1.00 82.56 109 GLY A N 1
ATOM 815 C CA . GLY A 1 109 ? 0.266 5.451 -6.287 1.00 82.56 109 GLY A CA 1
ATOM 816 C C . GLY A 1 109 ? 1.231 4.860 -7.316 1.00 82.56 109 GLY A C 1
ATOM 817 O O . GLY A 1 109 ? 2.422 4.759 -7.034 1.00 82.56 109 GLY A O 1
ATOM 818 N N . PHE A 1 110 ? 0.734 4.403 -8.469 1.00 79.00 110 PHE A N 1
ATOM 819 C CA . PHE A 1 110 ? 1.531 3.581 -9.384 1.00 79.00 110 PHE A CA 1
ATOM 820 C C . PHE A 1 110 ? 2.786 4.308 -9.929 1.00 79.00 110 PHE A C 1
ATOM 822 O O . PHE A 1 110 ? 2.821 5.542 -10.016 1.00 79.00 110 PHE A O 1
ATOM 829 N N . PRO A 1 111 ? 3.840 3.557 -10.309 1.00 73.75 111 PRO A N 1
ATOM 830 C CA . PRO A 1 111 ? 5.153 4.111 -10.636 1.00 73.75 111 PRO A CA 1
ATOM 831 C C . PRO A 1 111 ? 5.111 5.149 -11.776 1.00 73.75 111 PRO A C 1
ATOM 833 O O . PRO A 1 111 ? 4.643 4.878 -12.881 1.00 73.75 111 PRO A O 1
ATOM 836 N N . CYS A 1 112 ? 5.647 6.352 -11.539 1.00 73.75 112 CYS A N 1
ATOM 837 C CA . CYS A 1 112 ? 5.625 7.452 -12.514 1.00 73.75 112 CYS A CA 1
ATOM 838 C C . CYS A 1 112 ? 6.878 7.532 -13.414 1.00 73.75 112 CYS A C 1
ATOM 840 O O . CYS A 1 112 ? 6.940 8.373 -14.317 1.00 73.75 112 CYS A O 1
ATOM 842 N N . GLN A 1 113 ? 7.885 6.674 -13.192 1.00 65.94 113 GLN A N 1
ATOM 843 C CA . G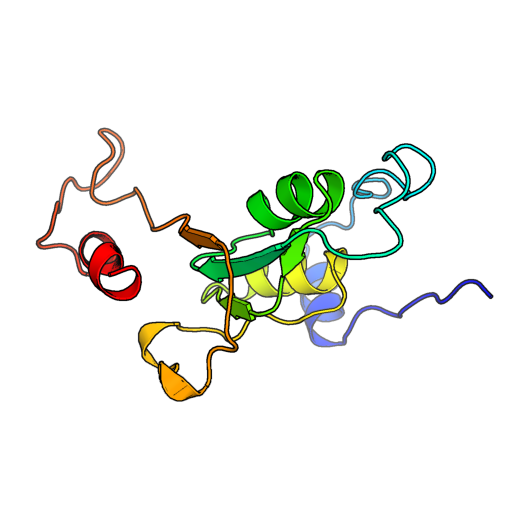LN A 1 113 ? 9.212 6.723 -13.833 1.00 65.94 113 GLN A CA 1
ATOM 844 C C . GLN A 1 113 ? 9.135 6.661 -15.365 1.00 65.94 113 GLN A C 1
ATOM 846 O O . GLN A 1 113 ? 9.953 7.275 -16.053 1.00 65.94 113 GLN A O 1
ATOM 851 N N . SER A 1 114 ? 8.150 5.942 -15.902 1.00 64.31 114 SER A N 1
ATOM 852 C CA . SER A 1 114 ? 7.953 5.772 -17.345 1.00 64.31 114 SER A CA 1
ATOM 853 C C . SER A 1 114 ? 7.327 7.005 -18.014 1.00 64.31 114 SER A C 1
ATOM 855 O O . SER A 1 114 ? 7.429 7.146 -19.234 1.00 64.31 114 SER A O 1
ATOM 857 N N . PHE A 1 115 ? 6.753 7.925 -17.225 1.00 61.75 115 PHE A N 1
ATOM 858 C CA . PHE A 1 115 ? 6.009 9.102 -17.693 1.00 61.75 115 PHE A CA 1
ATOM 859 C C . PHE A 1 115 ? 6.661 10.447 -17.330 1.00 61.75 115 PHE A C 1
ATOM 861 O O . PHE A 1 115 ? 6.298 11.479 -17.892 1.00 61.75 115 PHE A O 1
ATOM 868 N N . THR A 1 116 ? 7.633 10.467 -16.413 1.00 63.03 116 THR A N 1
ATOM 869 C CA . THR A 1 116 ? 8.341 11.700 -16.030 1.00 63.03 116 THR A CA 1
ATOM 870 C C . THR A 1 116 ? 9.416 12.108 -17.043 1.00 63.03 116 THR A C 1
ATOM 872 O O . THR A 1 116 ? 10.136 11.280 -17.600 1.00 63.03 116 THR A O 1
ATOM 875 N N . THR A 1 117 ? 9.584 13.423 -17.235 1.00 61.16 117 THR A N 1
ATOM 876 C CA . THR A 1 117 ? 10.661 14.014 -18.053 1.00 61.16 117 THR A CA 1
ATOM 877 C C . THR A 1 117 ? 12.058 13.650 -17.546 1.00 61.16 117 THR A C 1
ATOM 879 O O . THR A 1 117 ? 12.991 13.629 -18.343 1.00 61.16 117 THR A O 1
ATOM 882 N N . ALA A 1 118 ? 12.197 13.340 -16.254 1.00 63.34 118 ALA A N 1
ATOM 883 C CA . ALA A 1 118 ? 13.454 12.913 -15.640 1.00 63.34 118 ALA A CA 1
ATOM 884 C C . ALA A 1 118 ? 13.755 11.405 -15.810 1.00 63.34 118 ALA A C 1
ATOM 886 O O . ALA A 1 118 ? 14.800 10.944 -15.358 1.00 63.34 118 ALA A O 1
ATOM 887 N N . GLY A 1 119 ? 12.848 10.634 -16.420 1.00 59.12 119 GLY A N 1
ATOM 888 C CA . GLY A 1 119 ? 12.951 9.183 -16.598 1.00 59.12 119 GLY A CA 1
ATOM 889 C C . GLY A 1 119 ? 13.197 8.757 -18.049 1.00 59.12 119 GLY A C 1
ATOM 890 O O . GLY A 1 119 ? 13.343 9.583 -18.947 1.00 59.12 119 GLY A O 1
ATOM 891 N N . ILE A 1 120 ? 13.212 7.441 -18.288 1.00 60.56 120 ILE A N 1
ATOM 892 C CA . ILE A 1 120 ? 13.566 6.821 -19.585 1.00 60.56 120 ILE A CA 1
ATOM 893 C C . ILE A 1 120 ? 12.483 7.039 -20.669 1.00 60.56 120 ILE A C 1
ATOM 895 O O . ILE A 1 120 ? 12.713 6.740 -21.835 1.00 60.56 120 ILE A O 1
ATOM 899 N N . ARG A 1 121 ? 11.322 7.629 -20.334 1.00 64.12 121 ARG A N 1
ATOM 900 C CA . ARG A 1 121 ? 10.195 7.867 -21.265 1.00 64.12 121 ARG A CA 1
ATOM 901 C C . ARG A 1 121 ? 9.767 6.611 -22.036 1.00 64.12 121 ARG A C 1
ATOM 903 O O . ARG A 1 121 ? 9.370 6.694 -23.194 1.00 64.12 121 ARG A O 1
ATOM 910 N N . GLY A 1 122 ? 9.830 5.454 -21.380 1.00 60.84 122 GLY A N 1
ATOM 911 C CA . GLY A 1 122 ? 9.353 4.192 -21.946 1.00 60.84 122 GLY A CA 1
ATOM 912 C C . GLY A 1 122 ? 7.831 4.131 -22.112 1.00 60.84 122 GLY A C 1
ATOM 913 O O . GLY A 1 122 ? 7.334 3.233 -22.779 1.00 60.84 122 GLY A O 1
ATOM 914 N N . GLY A 1 123 ? 7.081 5.084 -21.539 1.00 66.56 123 GLY A N 1
ATOM 915 C CA . GLY A 1 123 ? 5.629 5.149 -21.688 1.00 66.56 123 GLY A CA 1
ATOM 916 C C . GLY A 1 123 ? 4.958 3.838 -21.277 1.00 66.56 123 GLY A C 1
ATOM 917 O O . GLY A 1 123 ? 5.321 3.247 -20.265 1.00 66.56 123 GLY A O 1
ATOM 918 N N . LEU A 1 124 ? 3.999 3.381 -22.080 1.00 70.94 124 LEU A N 1
ATOM 919 C CA . LEU A 1 124 ? 3.269 2.127 -21.858 1.00 70.94 124 LEU A CA 1
ATOM 920 C C . LEU A 1 124 ? 4.049 0.875 -22.296 1.00 70.94 124 LEU A C 1
ATOM 922 O O . LEU A 1 124 ? 3.611 -0.238 -22.013 1.00 70.94 124 LEU A O 1
ATOM 926 N N . ASP A 1 125 ? 5.182 1.041 -22.979 1.00 71.81 125 ASP A N 1
ATOM 927 C CA . ASP A 1 125 ? 6.040 -0.070 -23.407 1.00 71.81 125 ASP A CA 1
ATOM 928 C C . ASP A 1 125 ? 7.005 -0.515 -22.288 1.00 71.81 125 ASP A C 1
ATOM 930 O O . ASP A 1 125 ? 7.633 -1.568 -22.376 1.00 71.81 125 ASP A O 1
ATOM 934 N N . ASP A 1 126 ? 7.109 0.269 -21.210 1.00 70.75 126 ASP A N 1
ATOM 935 C CA . ASP A 1 126 ? 7.804 -0.098 -19.976 1.00 70.75 126 ASP A CA 1
ATOM 936 C C . ASP A 1 126 ? 6.862 -0.921 -19.080 1.00 70.75 126 ASP A C 1
ATOM 938 O O . ASP A 1 126 ? 5.756 -0.449 -18.800 1.00 70.75 126 ASP A O 1
ATOM 942 N N . PRO A 1 127 ? 7.275 -2.096 -18.563 1.00 73.75 127 PRO A N 1
ATOM 943 C CA . PRO A 1 127 ? 6.466 -2.882 -17.628 1.00 73.75 127 PRO A CA 1
ATOM 944 C C . PRO A 1 127 ? 5.931 -2.062 -16.443 1.00 73.75 127 PRO A C 1
ATOM 946 O O . PRO A 1 127 ? 4.785 -2.222 -16.038 1.00 73.75 127 PRO A O 1
ATOM 949 N N . ARG A 1 128 ? 6.711 -1.095 -15.941 1.00 72.62 128 ARG A N 1
ATOM 950 C CA . ARG A 1 128 ? 6.290 -0.205 -14.843 1.00 72.62 128 ARG A CA 1
ATOM 951 C C . ARG A 1 128 ? 5.211 0.791 -15.269 1.00 72.62 128 ARG A C 1
ATOM 953 O O . ARG A 1 128 ? 4.407 1.211 -14.445 1.00 72.62 128 ARG A O 1
ATOM 960 N N . GLY A 1 129 ? 5.180 1.144 -16.552 1.00 71.44 129 GLY A N 1
ATOM 961 C CA . GLY A 1 129 ? 4.146 1.975 -17.160 1.00 71.44 129 GLY A CA 1
ATOM 962 C C . GLY A 1 129 ? 2.848 1.220 -17.454 1.00 71.44 129 GLY A C 1
ATOM 963 O O . GLY A 1 129 ? 1.858 1.855 -17.811 1.00 71.44 129 GLY A O 1
ATOM 964 N N . GLN A 1 130 ? 2.825 -0.108 -17.291 1.00 77.44 130 GLN A N 1
ATOM 965 C CA . GLN A 1 130 ? 1.630 -0.942 -17.465 1.00 77.44 130 GLN A CA 1
ATOM 966 C C . GLN A 1 130 ? 0.881 -1.212 -16.157 1.00 77.44 130 GLN A C 1
ATOM 968 O O . GLN A 1 130 ? -0.242 -1.701 -16.212 1.00 77.44 130 GLN A O 1
ATOM 973 N N . MET A 1 131 ? 1.436 -0.820 -15.004 1.00 78.69 131 MET A N 1
ATOM 974 C CA . MET A 1 131 ? 0.848 -1.081 -13.681 1.00 78.69 131 MET A CA 1
ATOM 975 C C . MET A 1 131 ? -0.521 -0.421 -13.449 1.00 78.69 131 MET A C 1
ATOM 977 O O . MET A 1 131 ? -1.220 -0.796 -12.517 1.00 78.69 131 MET A O 1
ATOM 981 N N . TYR A 1 132 ? -0.956 0.508 -14.311 1.00 75.69 132 TYR A N 1
ATOM 982 C CA . TYR A 1 132 ? -2.344 0.995 -14.307 1.00 75.69 132 TYR A CA 1
ATOM 983 C C . TYR A 1 132 ? -3.369 -0.122 -14.575 1.00 75.69 132 TYR A C 1
ATOM 985 O O . TYR A 1 132 ? -4.541 0.050 -14.266 1.00 75.69 132 TYR A O 1
ATOM 993 N N . ARG A 1 133 ? -2.953 -1.245 -15.176 1.00 77.81 133 ARG A N 1
ATOM 994 C CA . ARG A 1 133 ? -3.824 -2.398 -15.450 1.00 77.81 133 ARG A CA 1
ATOM 995 C C . ARG A 1 133 ? -4.242 -3.140 -14.190 1.00 77.81 133 ARG A C 1
ATOM 997 O O . ARG A 1 133 ? -5.306 -3.728 -14.187 1.00 77.81 133 ARG A O 1
ATOM 1004 N N . GLU A 1 134 ? -3.458 -3.038 -13.125 1.00 80.00 134 GLU A N 1
ATOM 1005 C CA . GLU A 1 134 ? -3.784 -3.631 -11.822 1.00 80.00 134 GLU A CA 1
ATOM 1006 C C . GLU A 1 134 ? -4.780 -2.766 -11.024 1.00 80.00 134 GLU A C 1
ATOM 1008 O O . GLU A 1 134 ? -5.121 -3.076 -9.890 1.00 80.00 134 GLU A O 1
ATOM 1013 N N . VAL A 1 135 ? -5.213 -1.635 -11.593 1.00 73.31 135 VAL A N 1
ATOM 1014 C CA . VAL A 1 135 ? -6.082 -0.636 -10.951 1.00 73.31 135 VAL A CA 1
ATOM 1015 C C . VAL A 1 135 ? -7.507 -0.673 -11.531 1.00 73.31 135 VAL A C 1
ATOM 1017 O O . VAL A 1 135 ? -8.400 -0.049 -10.960 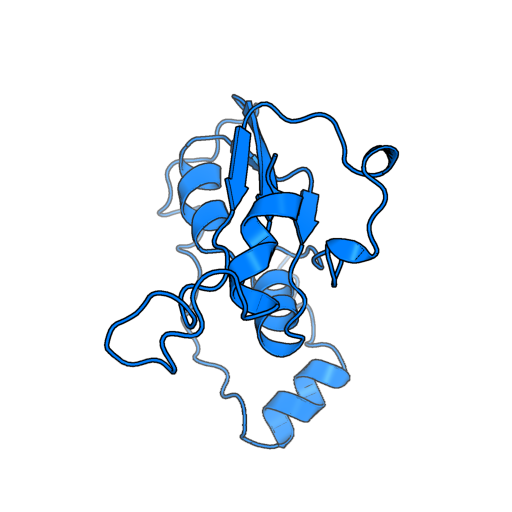1.00 73.31 135 VAL A O 1
ATOM 1020 N N . CYS A 1 136 ? -7.740 -1.332 -12.676 1.00 51.22 136 CYS A N 1
ATOM 1021 C CA . CYS A 1 136 ? -8.977 -1.228 -13.468 1.00 51.22 136 CYS A CA 1
ATOM 1022 C C . CYS A 1 136 ? -9.508 -2.571 -13.964 1.00 51.22 136 CYS A C 1
ATOM 1024 O O . CYS A 1 136 ? -8.710 -3.329 -14.555 1.00 51.22 136 CYS A O 1
#

Organism: Noctiluca scintillans (NCBI:txid2966)

pLDDT: mean 73.57, std 19.46, range [31.3, 96.06]

Sequence (136 aa):
MEGDVAPWPEIQKLLDSGDVTWVPGLRVPRQSSLKEVPAQSSFSFCELFAGIGGFRLGLDVLGGHCVFASEIDKHAAATYALNFGETPAGDITECAEQDIPDFDLLTAGFPCQSFTTAGIRGGLDDPRGQMYREVC

Foldseek 3Di:
DDDPPPDDPVVVVCCVVVVDPDDPPPALPPCVPQPNQPPAQPWEEEEEQCQLNPVVSVRSSVRYHYQAYEHADPVSQSNNCVRPVDGHPHDLVPDDPVVRDDTPYYHHPQDCQCPDPVHPVCACVDPSNVCVVSVD

Radius of gyration: 16.77 Å; chains: 1; bounding box: 41×28×53 Å